Protein AF-A8AVH6-F1 (afdb_monomer_lite)

Foldseek 3Di:
DPQPVQLVVLVVLLVQLVVLCVVCVVVVPVVSPVSSVVSNVVSVVSNVVSVVVVD

pLDDT: mean 79.48, std 14.62, range [41.62, 91.94]

Organism: Streptococcus gordonii (strain Challis / ATCC 35105 / BCRC 15272 / CH1 / DL1 / V288) (NCBI:txid467705)

Sequence (55 aa):
MKNIKNIYSPLIWLVLGVIFLVIGLNNQNHTFLIFAGCDITIGSALLGIATKKKK

Radius of gyration: 13.11 Å; chains: 1; bounding box: 30×17×34 Å

Secondary structure (DSSP, 8-state):
--SHHHHHHHHHHHHHHHHHHHHHHHTT-HHHHHHHHHHHHHHHHHHHHHHHTT-

Structure (mmCIF, N/CA/C/O backbone):
data_AF-A8AVH6-F1
#
_entry.id   AF-A8AVH6-F1
#
loop_
_atom_site.group_PDB
_atom_site.id
_atom_site.type_symbol
_atom_site.label_atom_id
_atom_site.label_alt_id
_atom_site.label_comp_id
_atom_site.label_asym_id
_atom_site.label_entity_id
_atom_site.label_seq_id
_atom_site.pdbx_PDB_ins_code
_atom_site.Cartn_x
_atom_site.Cartn_y
_atom_site.Cartn_z
_atom_site.occupancy
_atom_site.B_iso_or_equiv
_atom_site.auth_seq_id
_atom_site.auth_comp_id
_atom_site.auth_asym_id
_atom_site.auth_at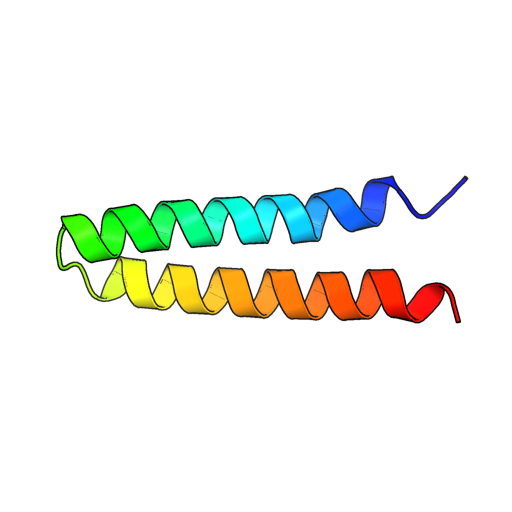om_id
_atom_site.pdbx_PDB_model_num
ATOM 1 N N . MET A 1 1 ? -21.390 11.162 17.168 1.00 41.62 1 MET A N 1
ATOM 2 C CA . MET A 1 1 ? -20.989 11.467 15.773 1.00 41.62 1 MET A CA 1
ATOM 3 C C . MET A 1 1 ? -19.467 11.322 15.601 1.00 41.62 1 MET A C 1
ATOM 5 O O . MET A 1 1 ? -18.755 12.311 15.524 1.00 41.62 1 MET A O 1
ATOM 9 N N . LYS A 1 2 ? -18.928 10.091 15.633 1.00 42.28 2 LYS A N 1
ATOM 10 C CA . LYS A 1 2 ? -17.470 9.821 15.647 1.00 42.28 2 LYS A CA 1
ATOM 11 C C . LYS A 1 2 ? -17.191 8.459 14.987 1.00 42.28 2 LYS A C 1
ATOM 13 O O . LYS A 1 2 ? -17.020 7.471 15.681 1.00 42.28 2 LYS A O 1
ATOM 18 N N . ASN A 1 3 ? -17.272 8.359 13.658 1.00 53.81 3 ASN A N 1
ATOM 19 C CA . ASN A 1 3 ? -16.696 7.195 12.952 1.00 53.81 3 ASN A CA 1
ATOM 20 C C . ASN A 1 3 ? -16.594 7.363 11.430 1.00 53.81 3 ASN A C 1
ATOM 22 O O . ASN A 1 3 ? -15.699 6.799 10.819 1.00 53.81 3 ASN A O 1
ATOM 26 N N . ILE A 1 4 ? -17.452 8.177 10.807 1.00 52.19 4 ILE A N 1
ATOM 27 C CA . ILE A 1 4 ? -17.466 8.309 9.338 1.00 52.19 4 ILE A CA 1
ATOM 28 C C . ILE A 1 4 ? -16.161 8.958 8.837 1.00 52.19 4 ILE A C 1
ATOM 30 O O . ILE A 1 4 ? -15.547 8.459 7.902 1.00 52.19 4 ILE A O 1
ATOM 34 N N . LYS A 1 5 ? -15.647 9.977 9.549 1.00 52.00 5 LYS A N 1
ATOM 35 C CA . LYS A 1 5 ? -14.339 10.603 9.264 1.00 52.00 5 LYS A CA 1
ATOM 36 C C . LYS A 1 5 ? -13.146 9.626 9.321 1.00 52.00 5 LYS A C 1
ATOM 38 O O . LYS A 1 5 ? -12.149 9.874 8.659 1.00 52.00 5 LYS A O 1
ATOM 43 N N . ASN A 1 6 ? -13.256 8.516 10.059 1.00 62.62 6 ASN A N 1
ATOM 44 C CA . ASN A 1 6 ? -12.167 7.550 10.253 1.00 62.62 6 ASN A CA 1
ATOM 45 C C . ASN A 1 6 ? -12.057 6.508 9.123 1.00 62.62 6 ASN A C 1
ATOM 47 O O . ASN A 1 6 ? -11.053 5.814 9.039 1.00 62.62 6 ASN A O 1
ATOM 51 N N . ILE A 1 7 ? -13.073 6.394 8.258 1.00 68.00 7 ILE A N 1
ATOM 52 C CA . ILE A 1 7 ? -13.068 5.472 7.108 1.00 68.00 7 ILE A CA 1
ATOM 53 C C . ILE A 1 7 ? -12.487 6.144 5.856 1.00 68.00 7 ILE A C 1
ATOM 55 O O . ILE A 1 7 ? -11.884 5.471 5.028 1.00 68.00 7 ILE A O 1
ATOM 59 N N . TYR A 1 8 ? -12.592 7.471 5.726 1.00 73.94 8 TYR A N 1
ATOM 60 C CA . TYR A 1 8 ? -12.018 8.175 4.572 1.00 73.94 8 TYR A CA 1
ATOM 61 C C . TYR A 1 8 ? -10.494 8.062 4.518 1.00 73.94 8 TYR A C 1
ATOM 63 O O . TYR A 1 8 ? -9.947 7.930 3.434 1.00 73.94 8 TYR A O 1
ATOM 71 N N . SER A 1 9 ? -9.812 8.062 5.666 1.00 76.94 9 SER A N 1
ATOM 72 C CA . SER A 1 9 ? -8.352 7.914 5.719 1.00 76.94 9 SER A CA 1
ATOM 73 C C . SER A 1 9 ? -7.861 6.588 5.101 1.00 76.94 9 SER A C 1
ATOM 75 O O . SER A 1 9 ? -7.059 6.654 4.171 1.00 76.94 9 SER A O 1
ATOM 77 N N . PRO A 1 10 ? -8.372 5.4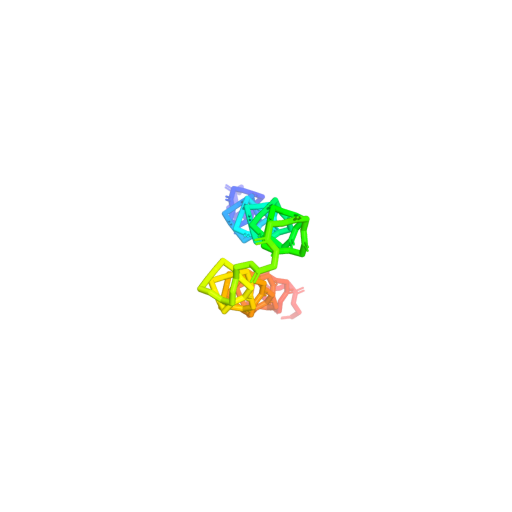03 5.497 1.00 80.69 10 PRO A N 1
ATOM 78 C CA . PRO A 1 10 ? -8.023 4.151 4.826 1.00 80.69 10 PRO A CA 1
ATOM 79 C C . PRO A 1 10 ? -8.486 4.085 3.367 1.00 80.69 10 PRO A C 1
ATOM 81 O O . PRO A 1 10 ? -7.800 3.492 2.538 1.00 80.69 10 PRO A O 1
ATOM 84 N N . LEU A 1 11 ? -9.623 4.705 3.031 1.00 83.88 11 LEU A N 1
ATOM 85 C CA . LEU A 1 11 ? -10.135 4.721 1.659 1.00 83.88 11 LEU A CA 1
ATOM 86 C C . LEU A 1 11 ? -9.234 5.537 0.716 1.00 83.88 11 LEU A C 1
ATOM 88 O O . LEU A 1 11 ? -8.953 5.099 -0.394 1.00 83.88 11 LEU A O 1
ATOM 92 N N . ILE A 1 12 ? -8.747 6.696 1.168 1.00 86.25 12 ILE A N 1
ATOM 93 C CA . ILE A 1 12 ? -7.795 7.541 0.428 1.00 86.25 12 ILE A CA 1
ATOM 94 C C . ILE A 1 12 ? -6.497 6.772 0.180 1.00 86.25 12 ILE A C 1
ATOM 96 O O . ILE A 1 12 ? -5.970 6.799 -0.927 1.00 86.25 12 ILE A O 1
ATOM 100 N N . TRP A 1 13 ? -6.022 6.045 1.191 1.00 85.25 13 TRP A N 1
ATOM 101 C CA . TRP A 1 13 ? -4.808 5.240 1.099 1.00 85.25 13 TRP A CA 1
ATOM 102 C C . TRP A 1 13 ? -4.951 4.082 0.094 1.00 85.25 13 TRP A C 1
ATOM 104 O O . TRP A 1 13 ? -4.044 3.818 -0.691 1.00 85.25 13 TRP A O 1
ATOM 114 N N . LEU A 1 14 ? -6.128 3.446 0.043 1.00 86.69 14 LEU A N 1
ATOM 115 C CA . LEU A 1 14 ? -6.460 2.436 -0.969 1.00 86.69 14 LEU A CA 1
ATOM 116 C C . LEU A 1 14 ? -6.489 3.018 -2.386 1.00 86.69 14 LEU A C 1
ATOM 118 O O . LEU A 1 14 ? -5.915 2.426 -3.297 1.00 86.69 14 LEU A O 1
ATOM 122 N N . VAL A 1 15 ? -7.129 4.176 -2.580 1.00 89.31 15 VAL A N 1
ATOM 123 C CA . VAL A 1 15 ? -7.183 4.840 -3.894 1.00 89.31 15 VAL A CA 1
ATOM 124 C C . VAL A 1 15 ? -5.778 5.218 -4.365 1.00 89.31 15 VAL A C 1
ATOM 126 O O . VAL A 1 15 ? -5.440 4.979 -5.523 1.00 89.31 15 VAL A O 1
ATOM 129 N N . LEU A 1 16 ? -4.938 5.741 -3.468 1.00 89.56 16 LEU A N 1
ATOM 130 C CA . LEU A 1 16 ? -3.551 6.084 -3.777 1.00 89.56 16 LEU A CA 1
ATOM 131 C C . LEU A 1 16 ? -2.738 4.846 -4.190 1.00 89.56 16 LEU A C 1
ATOM 133 O O . LEU A 1 16 ? -2.058 4.872 -5.215 1.00 89.56 16 LEU A O 1
ATOM 137 N N . GLY A 1 17 ? -2.888 3.737 -3.457 1.00 90.06 17 GLY A N 1
ATOM 138 C CA . GLY A 1 17 ? -2.246 2.467 -3.793 1.00 90.06 17 GLY A CA 1
ATOM 139 C C . GLY A 1 17 ? -2.661 1.930 -5.166 1.00 90.06 17 GLY A C 1
ATOM 140 O O . GLY A 1 17 ? -1.813 1.475 -5.927 1.00 90.06 17 GLY A O 1
ATOM 141 N N . VAL A 1 18 ? -3.941 2.044 -5.541 1.00 90.06 18 VAL A N 1
ATOM 142 C CA . VAL A 1 18 ? -4.422 1.643 -6.878 1.00 90.06 18 VAL A CA 1
ATOM 143 C C . VAL A 1 18 ? -3.825 2.524 -7.981 1.00 90.06 18 VAL A C 1
ATOM 145 O O . VAL A 1 18 ? -3.445 2.008 -9.030 1.00 90.06 18 VAL A O 1
ATOM 148 N N . ILE A 1 19 ? -3.684 3.833 -7.751 1.00 91.94 19 ILE A N 1
ATOM 149 C CA . ILE A 1 19 ? -3.044 4.740 -8.716 1.00 91.94 19 ILE A CA 1
ATOM 150 C C . ILE A 1 19 ? -1.575 4.346 -8.921 1.00 91.94 19 ILE A C 1
ATOM 152 O O . ILE A 1 19 ? -1.136 4.193 -10.063 1.00 91.94 19 ILE A O 1
ATOM 156 N N . PHE A 1 20 ? -0.828 4.108 -7.838 1.00 89.25 20 PHE A N 1
ATOM 157 C CA . PHE A 1 20 ? 0.557 3.643 -7.938 1.00 89.25 20 PHE A CA 1
ATOM 158 C C . PHE A 1 20 ? 0.673 2.266 -8.592 1.00 89.25 20 PHE A C 1
ATOM 160 O O . PHE A 1 20 ? 1.634 2.032 -9.322 1.00 89.25 20 PHE A O 1
ATOM 167 N N . LEU A 1 21 ? -0.311 1.383 -8.402 1.00 89.19 21 LEU A N 1
ATOM 168 C CA . LEU A 1 21 ? -0.345 0.075 -9.050 1.00 89.19 21 LEU A CA 1
ATOM 169 C C . LEU A 1 21 ? -0.449 0.220 -10.570 1.00 89.19 21 LEU A C 1
ATOM 171 O O . LEU A 1 21 ? 0.348 -0.369 -11.295 1.00 89.19 21 LEU A O 1
ATOM 175 N N . VAL A 1 22 ? -1.402 1.026 -11.049 1.00 90.19 22 VAL A N 1
ATOM 176 C CA . VAL A 1 22 ? -1.625 1.251 -12.487 1.00 90.19 22 VAL A CA 1
ATOM 177 C C . VAL A 1 22 ? -0.401 1.905 -13.125 1.00 90.19 22 VAL A C 1
ATOM 179 O O . VAL A 1 22 ? 0.053 1.459 -14.177 1.00 90.19 22 VAL A O 1
ATOM 182 N N . ILE A 1 23 ? 0.180 2.914 -12.470 1.00 90.12 23 ILE A N 1
ATOM 183 C CA . ILE A 1 23 ? 1.398 3.579 -12.951 1.00 90.12 23 ILE A CA 1
ATOM 184 C C . ILE A 1 23 ? 2.584 2.606 -12.951 1.00 90.12 23 ILE A C 1
ATOM 186 O O . ILE A 1 23 ? 3.331 2.547 -13.925 1.00 90.12 23 ILE A O 1
ATOM 190 N N . GLY A 1 24 ? 2.753 1.823 -11.883 1.00 89.56 24 GLY A N 1
ATOM 191 C CA . GLY A 1 24 ? 3.836 0.852 -11.748 1.00 89.56 24 GLY A CA 1
ATOM 192 C C . GLY A 1 24 ? 3.768 -0.260 -12.791 1.00 89.56 24 GLY A C 1
ATOM 193 O O . GLY A 1 24 ? 4.795 -0.589 -13.380 1.00 89.56 24 GLY A O 1
ATOM 194 N N . LEU A 1 25 ? 2.568 -0.782 -13.074 1.00 88.75 25 LEU A N 1
ATOM 195 C CA . LEU A 1 25 ? 2.344 -1.752 -14.147 1.00 88.75 25 LEU A CA 1
ATOM 196 C C . LEU A 1 25 ? 2.615 -1.145 -15.523 1.00 88.75 25 LEU A C 1
ATOM 198 O O . LEU A 1 25 ? 3.331 -1.748 -16.318 1.00 88.75 25 LEU A O 1
ATOM 202 N N . ASN A 1 26 ? 2.079 0.048 -15.794 1.00 91.56 26 ASN A N 1
ATOM 203 C CA . ASN A 1 26 ? 2.227 0.693 -17.098 1.00 91.56 26 ASN A CA 1
ATOM 204 C C . ASN A 1 26 ? 3.686 1.061 -17.402 1.00 91.56 26 ASN A C 1
ATOM 206 O O . ASN A 1 26 ? 4.126 0.982 -18.542 1.00 91.56 26 ASN A O 1
ATOM 210 N N . ASN A 1 27 ? 4.445 1.439 -16.373 1.00 89.00 27 ASN A N 1
ATOM 211 C CA . ASN A 1 27 ? 5.834 1.864 -16.511 1.00 89.00 27 ASN A CA 1
ATOM 212 C C . ASN A 1 27 ? 6.851 0.747 -16.202 1.00 89.00 27 ASN A C 1
ATOM 214 O O . ASN A 1 27 ? 8.038 1.046 -16.089 1.00 89.00 27 ASN A O 1
ATOM 218 N N . GLN A 1 28 ? 6.396 -0.499 -15.977 1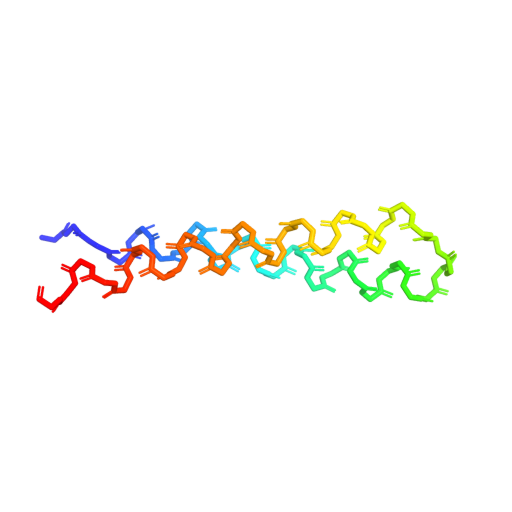.00 87.94 28 GLN A N 1
ATOM 219 C CA . GLN A 1 28 ? 7.196 -1.636 -15.476 1.00 87.94 28 GLN A CA 1
ATOM 220 C C . GLN A 1 28 ? 8.130 -1.275 -14.301 1.00 87.94 28 GLN A C 1
ATOM 222 O O . GLN A 1 28 ? 9.191 -1.871 -14.107 1.00 87.94 28 GLN A O 1
ATOM 227 N N . ASN A 1 29 ? 7.747 -0.285 -13.491 1.00 87.62 29 ASN A N 1
ATOM 228 C CA . ASN A 1 29 ? 8.586 0.198 -12.407 1.00 87.62 29 ASN A CA 1
ATOM 229 C C . ASN A 1 29 ? 8.252 -0.553 -11.120 1.00 87.62 29 ASN A C 1
ATOM 231 O O . ASN A 1 29 ? 7.257 -0.267 -10.447 1.00 87.62 29 ASN A O 1
ATOM 235 N N . HIS A 1 30 ? 9.128 -1.486 -10.757 1.00 88.00 30 HIS A N 1
ATOM 236 C CA . HIS A 1 30 ? 8.978 -2.330 -9.573 1.00 88.00 30 HIS A CA 1
ATOM 237 C C . HIS A 1 30 ? 8.839 -1.525 -8.275 1.00 88.00 30 HIS A C 1
ATOM 239 O O . HIS A 1 30 ? 8.086 -1.924 -7.390 1.00 88.00 30 HIS A O 1
ATOM 245 N N . THR A 1 31 ? 9.486 -0.363 -8.173 1.00 88.81 31 THR A N 1
ATOM 246 C CA . THR A 1 31 ? 9.390 0.503 -6.989 1.00 88.81 31 THR A CA 1
ATOM 247 C C . THR A 1 31 ? 7.963 0.997 -6.750 1.00 88.81 31 THR A C 1
ATOM 249 O O . THR A 1 31 ? 7.487 0.958 -5.616 1.00 88.81 31 THR A O 1
ATOM 252 N N . PHE A 1 32 ? 7.246 1.404 -7.805 1.00 87.19 32 PHE A N 1
ATOM 253 C CA . PHE A 1 32 ? 5.845 1.827 -7.680 1.00 87.19 32 PHE A CA 1
ATOM 254 C C . PHE A 1 32 ? 4.918 0.653 -7.363 1.00 87.19 32 PHE A C 1
ATOM 256 O O . PHE A 1 32 ? 3.971 0.823 -6.603 1.00 87.19 32 PHE A O 1
ATOM 263 N N . LEU A 1 33 ? 5.221 -0.545 -7.871 1.00 87.88 33 LEU A N 1
ATOM 264 C CA . LEU A 1 33 ? 4.478 -1.762 -7.537 1.00 87.88 33 LEU A CA 1
ATOM 265 C C . LEU A 1 33 ? 4.602 -2.123 -6.047 1.00 87.88 33 LEU A C 1
ATOM 267 O O . LEU A 1 33 ? 3.615 -2.484 -5.409 1.00 87.88 33 LEU A O 1
ATOM 271 N N . ILE A 1 34 ? 5.809 -2.000 -5.485 1.00 90.31 34 ILE A N 1
ATOM 272 C CA . ILE A 1 34 ? 6.069 -2.252 -4.061 1.00 90.31 34 ILE A CA 1
ATOM 273 C C . ILE A 1 34 ? 5.346 -1.214 -3.197 1.00 90.31 34 ILE A C 1
ATOM 275 O O . ILE A 1 34 ? 4.672 -1.583 -2.236 1.00 90.31 34 ILE A O 1
ATOM 279 N N . PHE A 1 35 ? 5.421 0.068 -3.568 1.00 89.12 35 PHE A N 1
ATOM 280 C CA . PHE A 1 35 ? 4.684 1.133 -2.881 1.00 89.12 35 PHE A CA 1
ATOM 281 C C . PHE A 1 35 ? 3.170 0.903 -2.919 1.00 89.12 35 PHE A C 1
ATOM 283 O O . PHE A 1 35 ? 2.516 0.973 -1.882 1.00 89.12 35 PHE A O 1
ATOM 290 N N . ALA A 1 36 ? 2.630 0.527 -4.080 1.00 90.25 36 ALA A N 1
ATOM 291 C CA . ALA A 1 36 ? 1.223 0.185 -4.233 1.00 90.25 36 ALA A CA 1
ATOM 292 C C . ALA A 1 36 ? 0.794 -0.965 -3.310 1.00 90.25 36 ALA A C 1
ATOM 294 O O . ALA A 1 36 ? -0.247 -0.885 -2.658 1.00 90.25 36 ALA A O 1
ATOM 295 N N . GLY A 1 37 ? 1.606 -2.023 -3.215 1.00 88.06 37 GLY A N 1
ATOM 296 C CA . GLY A 1 37 ? 1.348 -3.148 -2.316 1.00 88.06 37 GLY A CA 1
ATOM 297 C C . GLY A 1 37 ? 1.351 -2.742 -0.838 1.00 88.06 37 GLY A C 1
ATOM 298 O O . GLY A 1 37 ? 0.453 -3.138 -0.086 1.00 88.06 37 GLY A O 1
ATOM 299 N N . CYS A 1 38 ? 2.314 -1.914 -0.423 1.00 89.69 38 CYS A N 1
ATOM 300 C CA . CYS A 1 38 ? 2.366 -1.354 0.929 1.00 89.69 38 CYS A CA 1
ATOM 301 C C . CYS A 1 38 ? 1.126 -0.508 1.232 1.00 89.69 38 CYS A C 1
ATOM 303 O O . CYS A 1 38 ? 0.499 -0.692 2.278 1.00 89.69 38 CYS A O 1
ATOM 305 N N . ASP A 1 39 ? 0.729 0.357 0.299 1.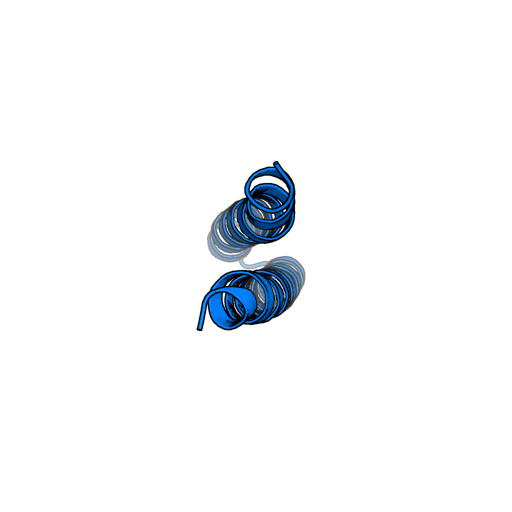00 88.38 39 ASP A N 1
ATOM 306 C CA . ASP A 1 39 ? -0.419 1.233 0.489 1.00 88.38 39 ASP A CA 1
ATOM 307 C C . ASP A 1 39 ? -1.727 0.442 0.592 1.00 88.38 39 ASP A C 1
ATOM 309 O O . ASP A 1 39 ? -2.505 0.613 1.534 1.00 88.38 39 ASP A O 1
ATOM 313 N N . ILE A 1 40 ? -1.946 -0.522 -0.298 1.00 88.19 40 ILE A N 1
ATOM 314 C CA . ILE A 1 40 ? -3.132 -1.384 -0.247 1.00 88.19 40 ILE A CA 1
ATOM 315 C C . ILE A 1 40 ? -3.188 -2.173 1.072 1.00 88.19 40 ILE A C 1
ATOM 317 O O . ILE A 1 40 ? -4.264 -2.303 1.664 1.00 88.19 40 ILE A O 1
ATOM 321 N N . THR A 1 41 ? -2.045 -2.658 1.569 1.00 89.06 41 THR A N 1
ATOM 322 C CA . THR A 1 41 ? -1.961 -3.409 2.833 1.00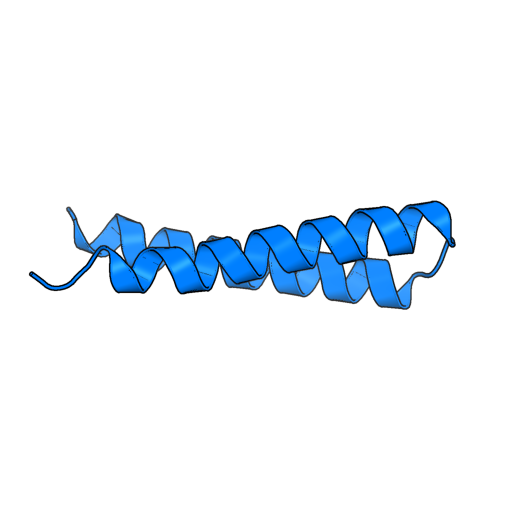 89.06 41 THR A CA 1
ATOM 323 C C . THR A 1 41 ? -2.308 -2.530 4.037 1.00 89.06 41 THR A C 1
ATOM 325 O O . THR A 1 41 ? -3.142 -2.913 4.861 1.00 89.06 41 THR A O 1
ATOM 328 N N . ILE A 1 42 ? -1.725 -1.330 4.127 1.00 87.25 42 ILE A N 1
ATOM 329 C CA . ILE A 1 42 ? -1.976 -0.381 5.222 1.00 87.25 42 ILE A CA 1
ATOM 330 C C . ILE A 1 42 ? -3.428 0.110 5.184 1.00 87.25 42 ILE A C 1
ATOM 332 O O . ILE A 1 42 ? -4.118 0.074 6.206 1.00 87.25 42 ILE A O 1
ATOM 336 N N . GLY A 1 43 ? -3.923 0.500 4.007 1.00 86.50 43 GLY A N 1
ATOM 337 C CA . GLY A 1 43 ? -5.307 0.927 3.807 1.00 86.50 43 GLY A CA 1
ATOM 338 C C . GLY A 1 43 ? -6.312 -0.163 4.191 1.00 86.50 43 GLY A C 1
ATOM 339 O O . GLY A 1 43 ? -7.281 0.115 4.899 1.00 86.50 43 GLY A O 1
ATOM 340 N N . SER A 1 44 ? -6.043 -1.420 3.826 1.00 83.38 44 SER A N 1
ATOM 341 C CA . SER A 1 44 ? -6.894 -2.567 4.179 1.00 83.38 44 SER A CA 1
ATOM 342 C C . SER A 1 44 ? -6.860 -2.893 5.674 1.00 83.38 44 SER A C 1
ATOM 344 O O . SER A 1 44 ? -7.907 -3.150 6.273 1.00 83.38 44 SER A O 1
ATOM 346 N N . ALA A 1 45 ? -5.687 -2.839 6.312 1.00 85.44 45 ALA A N 1
ATOM 347 C CA . ALA A 1 45 ? -5.554 -3.058 7.752 1.00 85.44 45 ALA A CA 1
ATOM 348 C C . ALA A 1 45 ? -6.307 -1.985 8.556 1.00 85.44 45 ALA A C 1
ATOM 350 O O . ALA A 1 45 ? -7.085 -2.301 9.461 1.00 85.44 45 ALA A O 1
ATOM 351 N N . LEU A 1 46 ? -6.138 -0.714 8.181 1.00 82.94 46 LEU A N 1
ATOM 352 C CA . LEU A 1 46 ? -6.841 0.413 8.792 1.00 82.94 46 LEU A CA 1
ATOM 353 C C . LEU A 1 46 ? -8.357 0.335 8.566 1.00 82.94 46 LEU A C 1
ATOM 355 O O . LEU A 1 46 ? -9.126 0.594 9.495 1.00 82.94 46 LEU A O 1
ATOM 359 N N . LEU A 1 47 ? -8.803 -0.086 7.378 1.00 81.62 47 LEU A N 1
ATOM 360 C CA . LEU A 1 47 ? -10.218 -0.323 7.089 1.00 81.62 47 LEU A CA 1
ATOM 361 C C . LEU A 1 47 ? -10.794 -1.445 7.966 1.00 81.62 47 LEU A C 1
ATOM 363 O O . LEU A 1 47 ? -11.888 -1.301 8.517 1.00 81.62 47 LEU A O 1
ATOM 367 N N . GLY A 1 48 ? -10.048 -2.537 8.154 1.00 79.69 48 GLY A N 1
ATOM 368 C CA . GLY A 1 48 ? -10.420 -3.640 9.041 1.00 79.69 48 GLY A CA 1
ATOM 369 C C . GLY A 1 48 ? -10.559 -3.207 10.504 1.00 79.69 48 GLY A C 1
ATOM 370 O O . GLY A 1 48 ? -11.511 -3.592 11.182 1.00 79.69 48 GLY A O 1
ATOM 371 N N . ILE A 1 49 ? -9.663 -2.347 10.993 1.00 78.94 49 ILE A N 1
ATOM 372 C CA . ILE A 1 49 ? -9.740 -1.781 12.350 1.00 78.94 49 ILE A CA 1
ATOM 373 C C . ILE A 1 49 ? -10.940 -0.829 12.480 1.00 78.94 49 ILE A C 1
ATOM 375 O O . ILE A 1 49 ? -11.671 -0.880 13.474 1.00 78.94 49 ILE A O 1
ATOM 379 N N . ALA A 1 50 ? -11.175 0.019 11.476 1.00 70.62 50 ALA A N 1
ATOM 380 C CA . ALA A 1 50 ? -12.289 0.966 11.467 1.00 70.62 50 ALA A CA 1
ATOM 381 C C . ALA A 1 50 ? -13.658 0.263 11.430 1.00 70.62 50 ALA A C 1
ATOM 383 O O . ALA A 1 50 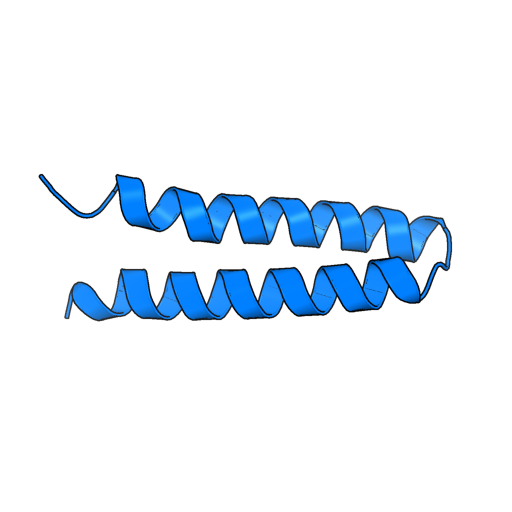? -14.605 0.719 12.070 1.00 70.62 50 ALA A O 1
ATOM 384 N N . THR A 1 51 ? -13.759 -0.865 10.724 1.00 70.94 51 THR A N 1
ATOM 385 C CA . THR A 1 51 ? -14.992 -1.660 10.609 1.00 70.94 51 THR A CA 1
ATOM 386 C C . THR A 1 51 ? -15.207 -2.611 11.790 1.00 70.94 51 THR A C 1
ATOM 388 O O . THR A 1 51 ? -16.350 -2.785 12.214 1.00 70.94 51 THR A O 1
ATOM 391 N N . LYS A 1 52 ? -14.144 -3.153 12.409 1.00 64.62 52 LYS A N 1
ATOM 392 C CA . LYS A 1 52 ? -14.255 -3.995 13.620 1.00 64.62 52 LYS A CA 1
ATOM 393 C C . LYS A 1 52 ? -14.775 -3.252 14.853 1.00 64.62 52 LYS A C 1
ATOM 395 O O . LYS A 1 52 ? -15.440 -3.873 15.671 1.00 64.62 52 LYS A O 1
ATOM 400 N N . LYS A 1 53 ? -14.561 -1.935 14.980 1.00 52.56 53 LYS A N 1
ATOM 401 C CA . LYS A 1 53 ? -15.110 -1.130 16.097 1.00 52.56 53 LYS A CA 1
ATOM 402 C C . LYS A 1 53 ? -16.644 -0.986 16.102 1.00 52.56 53 LYS A C 1
ATOM 404 O O . LYS A 1 53 ? -17.173 -0.295 16.969 1.00 52.56 53 LYS A O 1
ATOM 409 N N . LYS A 1 54 ? -17.358 -1.583 15.141 1.00 49.00 54 LYS A N 1
ATOM 410 C CA . LYS A 1 54 ? -18.828 -1.615 15.092 1.00 49.00 54 LYS A CA 1
ATOM 411 C C . LYS A 1 54 ? -19.457 -2.938 15.562 1.00 49.00 54 LYS A C 1
ATOM 413 O O . LYS A 1 54 ? -20.675 -3.050 15.449 1.00 49.00 54 LYS A O 1
ATOM 418 N N . LYS A 1 55 ? -18.679 -3.912 16.046 1.00 42.47 55 LYS A N 1
ATOM 419 C CA . LYS A 1 55 ? -19.219 -5.155 16.615 1.00 42.47 55 LYS A CA 1
ATOM 420 C C . LYS A 1 55 ? -19.159 -5.143 18.134 1.00 42.47 55 LYS A C 1
ATOM 422 O O . LYS A 1 55 ? -18.140 -4.640 18.657 1.00 42.47 55 LYS A O 1
#